Protein AF-C7HAI3-F1 (afdb_monomer)

Structure (mmCIF, N/CA/C/O backbone):
data_AF-C7HAI3-F1
#
_entry.id   AF-C7HAI3-F1
#
loop_
_atom_site.group_PDB
_atom_site.id
_atom_site.type_symbol
_atom_site.label_atom_id
_atom_site.label_alt_id
_atom_site.label_comp_id
_atom_site.label_asym_id
_atom_site.label_entity_id
_atom_site.label_seq_id
_atom_site.pdbx_PDB_ins_code
_atom_site.Cartn_x
_atom_site.Cartn_y
_atom_site.Cartn_z
_atom_site.occupancy
_atom_site.B_iso_or_equiv
_atom_site.auth_seq_id
_atom_site.auth_comp_id
_atom_site.auth_asym_id
_atom_site.auth_atom_id
_atom_site.pdbx_PDB_model_num
ATOM 1 N N . MET A 1 1 ? -3.466 15.910 -8.185 1.00 28.44 1 MET A N 1
ATOM 2 C CA . MET A 1 1 ? -3.326 16.355 -9.587 1.00 28.44 1 MET A CA 1
ATOM 3 C C . MET A 1 1 ? -2.574 15.254 -10.289 1.00 28.44 1 MET A C 1
ATOM 5 O O . MET A 1 1 ? -1.453 14.996 -9.880 1.00 28.44 1 MET A O 1
ATOM 9 N N . ASN A 1 2 ? -3.177 14.586 -11.270 1.00 29.83 2 ASN A N 1
ATOM 10 C CA . ASN A 1 2 ? -2.386 13.756 -12.172 1.00 29.83 2 ASN A CA 1
ATOM 11 C C . ASN A 1 2 ? -1.583 14.746 -13.015 1.00 29.83 2 ASN A C 1
ATOM 13 O O . ASN A 1 2 ? -2.177 15.572 -13.709 1.00 29.83 2 ASN A O 1
ATOM 17 N N . GLY A 1 3 ? -0.264 14.771 -12.836 1.00 29.41 3 GLY A N 1
ATOM 18 C CA . GLY A 1 3 ? 0.604 15.604 -13.655 1.00 29.41 3 GLY A CA 1
ATOM 19 C C . GLY A 1 3 ? 0.503 15.126 -15.096 1.00 29.41 3 GLY A C 1
ATOM 20 O O . GLY A 1 3 ? 0.808 13.973 -15.377 1.00 29.41 3 GLY A O 1
ATOM 21 N N . THR A 1 4 ? 0.044 15.985 -16.000 1.00 39.53 4 THR A N 1
ATOM 22 C CA . THR A 1 4 ? 0.169 15.723 -17.433 1.00 39.53 4 THR A CA 1
ATOM 23 C C . THR A 1 4 ? 1.551 16.199 -17.856 1.00 39.53 4 THR A C 1
ATOM 25 O O . THR A 1 4 ? 1.894 17.364 -17.656 1.00 39.53 4 THR A O 1
ATOM 28 N N . SER A 1 5 ? 2.355 15.300 -18.408 1.00 52.50 5 SER A N 1
ATOM 29 C CA . SER A 1 5 ? 3.577 15.642 -19.131 1.00 52.50 5 SER A CA 1
ATOM 30 C C . SER A 1 5 ? 3.358 15.295 -20.595 1.00 52.50 5 SER A C 1
ATOM 32 O O . SER A 1 5 ? 2.932 14.183 -20.902 1.00 52.50 5 SER A O 1
ATOM 34 N N . ASP A 1 6 ? 3.622 16.245 -21.489 1.00 60.62 6 ASP A N 1
ATOM 35 C CA . ASP A 1 6 ? 3.631 15.973 -22.923 1.00 60.62 6 ASP A CA 1
ATOM 36 C C . ASP A 1 6 ? 4.842 15.084 -23.236 1.00 60.62 6 ASP A C 1
ATOM 38 O O . ASP A 1 6 ? 5.992 15.508 -23.103 1.00 60.62 6 ASP A O 1
ATOM 42 N N . ILE A 1 7 ? 4.585 13.830 -23.613 1.00 56.69 7 ILE A N 1
ATOM 43 C CA . ILE A 1 7 ? 5.609 12.917 -24.122 1.00 56.69 7 ILE A CA 1
ATOM 44 C C . ILE A 1 7 ? 5.597 13.036 -25.644 1.00 56.69 7 ILE A C 1
ATOM 46 O O . ILE A 1 7 ? 4.744 12.463 -26.318 1.00 56.69 7 ILE A O 1
ATOM 50 N N . THR A 1 8 ? 6.542 13.794 -26.194 1.00 55.91 8 THR A N 1
ATOM 51 C CA . THR A 1 8 ? 6.765 13.827 -27.642 1.00 55.91 8 THR A CA 1
ATOM 52 C C . THR A 1 8 ? 7.771 12.736 -27.996 1.00 55.91 8 THR A C 1
ATOM 54 O O . THR A 1 8 ? 8.936 12.832 -27.610 1.00 55.91 8 THR A O 1
ATOM 57 N N . ALA A 1 9 ? 7.346 11.711 -28.739 1.00 57.50 9 ALA A N 1
ATOM 58 C CA . ALA A 1 9 ? 8.266 10.782 -29.391 1.00 57.50 9 ALA A CA 1
ATOM 59 C C . ALA A 1 9 ? 9.046 11.557 -30.468 1.00 57.50 9 ALA A C 1
ATOM 61 O O . ALA A 1 9 ? 8.550 11.793 -31.567 1.00 57.50 9 ALA A O 1
ATOM 62 N N . THR A 1 10 ? 10.232 12.062 -30.129 1.00 52.03 10 THR A N 1
ATOM 63 C CA . THR A 1 10 ? 11.103 12.764 -31.079 1.00 52.03 10 THR A CA 1
ATOM 64 C C . THR A 1 10 ? 12.145 11.787 -31.618 1.00 52.03 10 THR A C 1
ATOM 66 O O . THR A 1 10 ? 12.977 11.317 -30.845 1.00 52.03 10 THR A O 1
ATOM 69 N N . ASP A 1 11 ? 12.085 11.519 -32.924 1.00 49.53 11 ASP A N 1
ATOM 70 C CA . ASP A 1 11 ? 13.014 10.720 -33.739 1.00 49.53 11 ASP A CA 1
ATOM 71 C C . ASP A 1 11 ? 13.330 9.303 -33.213 1.00 49.53 11 ASP A C 1
ATOM 73 O O . ASP A 1 11 ? 14.230 9.101 -32.396 1.00 49.53 11 ASP A O 1
ATOM 77 N N . ASP A 1 12 ? 12.610 8.310 -33.753 1.00 57.06 12 ASP A N 1
ATOM 78 C CA . ASP A 1 12 ? 12.912 6.864 -33.726 1.00 57.06 12 ASP A CA 1
ATOM 79 C C . ASP A 1 12 ? 13.202 6.228 -32.352 1.00 57.06 12 ASP A C 1
ATOM 81 O O . ASP A 1 12 ? 13.833 5.171 -32.268 1.00 57.06 12 ASP A O 1
ATOM 85 N N . LYS A 1 13 ? 12.750 6.849 -31.258 1.00 56.06 13 LYS A N 1
ATOM 86 C CA . LYS A 1 13 ? 12.956 6.337 -29.901 1.00 56.06 13 LYS A CA 1
ATOM 87 C C . LYS A 1 13 ? 11.643 6.194 -29.157 1.00 56.06 13 LYS A C 1
ATOM 89 O O . LYS A 1 13 ? 10.932 7.172 -28.932 1.00 56.06 13 LYS A O 1
ATOM 94 N N . ASP A 1 14 ? 11.391 4.965 -28.738 1.00 64.19 14 ASP A N 1
ATOM 95 C CA . ASP A 1 14 ? 10.349 4.610 -27.790 1.00 64.19 14 ASP A CA 1
ATOM 96 C C . ASP A 1 14 ? 10.576 5.328 -26.448 1.00 64.19 14 ASP A C 1
ATOM 98 O O . ASP A 1 14 ? 11.715 5.467 -25.984 1.00 64.19 14 ASP A O 1
ATOM 102 N N . VAL A 1 15 ? 9.493 5.788 -25.815 1.00 69.81 15 VAL A N 1
ATOM 103 C CA . VAL A 1 15 ? 9.533 6.466 -24.507 1.00 69.81 15 VAL A CA 1
ATOM 104 C C . VAL A 1 15 ? 8.723 5.679 -23.482 1.00 69.81 15 VAL A C 1
ATOM 106 O O . VAL A 1 15 ? 7.625 5.209 -23.776 1.00 69.81 15 VAL A O 1
ATOM 109 N N . ASN A 1 16 ? 9.239 5.562 -22.256 1.00 70.69 16 ASN A N 1
ATOM 110 C CA . ASN A 1 16 ? 8.515 4.915 -21.164 1.00 70.69 16 ASN A CA 1
ATOM 111 C C . ASN A 1 16 ? 7.427 5.847 -20.613 1.00 70.69 16 ASN A C 1
ATOM 113 O O . ASN A 1 16 ? 7.719 6.964 -20.184 1.00 70.69 16 ASN A O 1
ATOM 117 N N . ALA A 1 17 ? 6.190 5.360 -20.575 1.00 77.00 17 ALA A N 1
ATOM 118 C CA . ALA A 1 17 ? 5.103 5.945 -19.804 1.00 77.00 17 ALA A CA 1
ATOM 119 C C . ALA A 1 17 ? 4.907 5.127 -18.520 1.00 77.00 17 ALA A C 1
ATOM 121 O O . ALA A 1 17 ? 4.946 3.896 -18.543 1.00 77.00 17 ALA A O 1
ATOM 122 N N . GLN A 1 18 ? 4.706 5.811 -17.395 1.00 73.81 18 GLN A N 1
ATOM 123 C CA . GLN A 1 18 ? 4.496 5.163 -16.103 1.00 73.81 18 GLN A CA 1
ATOM 124 C C . GLN A 1 18 ? 3.019 5.205 -15.724 1.00 73.81 18 GLN A C 1
ATOM 126 O O . GLN A 1 18 ? 2.366 6.247 -1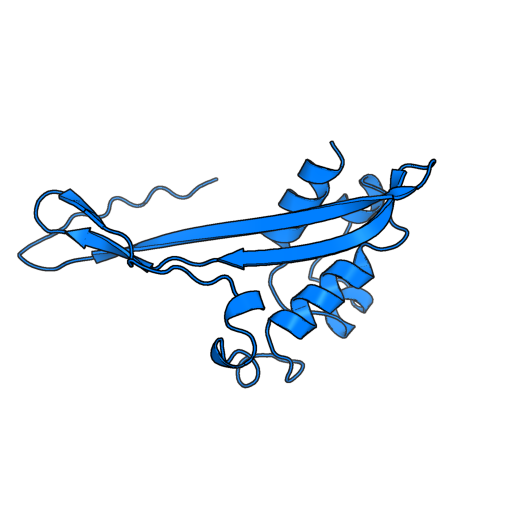5.816 1.00 73.81 18 GLN A O 1
ATOM 131 N N . VAL A 1 19 ? 2.505 4.060 -15.289 1.00 84.12 19 VAL A N 1
ATOM 132 C CA . VAL A 1 19 ? 1.200 3.931 -14.648 1.00 84.12 19 VAL A CA 1
ATOM 133 C C . VAL A 1 19 ? 1.416 3.181 -13.349 1.00 84.12 19 VAL A C 1
ATOM 135 O O . VAL A 1 19 ? 2.016 2.113 -13.362 1.00 84.12 19 VAL A O 1
ATOM 138 N N . ASP A 1 20 ? 0.872 3.719 -12.263 1.00 89.94 20 ASP A N 1
ATOM 139 C CA . ASP A 1 20 ? 0.891 3.078 -10.955 1.00 89.94 20 ASP A CA 1
ATOM 140 C C . ASP A 1 20 ? -0.551 2.742 -10.558 1.00 89.94 20 ASP A C 1
ATOM 142 O O . ASP A 1 20 ? -1.448 3.592 -10.578 1.00 89.94 20 ASP A O 1
ATOM 146 N N . VAL A 1 21 ? -0.796 1.479 -10.225 1.00 93.81 21 VAL A N 1
ATOM 147 C CA . VAL A 1 21 ? -2.103 0.977 -9.795 1.00 93.81 21 VAL A CA 1
ATOM 148 C C . VAL A 1 21 ? -1.990 0.569 -8.339 1.00 93.81 21 VAL A C 1
ATOM 150 O O . VAL A 1 21 ? -1.263 -0.365 -8.032 1.00 93.81 21 VAL A O 1
ATOM 153 N N . SER A 1 22 ? -2.724 1.243 -7.455 1.00 96.69 22 SER A N 1
ATOM 154 C CA . SER A 1 22 ? -2.827 0.896 -6.032 1.00 96.69 22 SER A CA 1
ATOM 155 C C . SER A 1 22 ? -4.153 0.205 -5.744 1.00 96.69 22 SER A C 1
ATOM 157 O O . SER A 1 22 ? -5.209 0.688 -6.155 1.00 96.69 22 SER A O 1
ATOM 159 N N . ILE A 1 23 ? -4.109 -0.913 -5.026 1.00 97.19 23 ILE A N 1
ATOM 160 C CA . ILE A 1 23 ? -5.280 -1.732 -4.709 1.00 97.19 23 ILE A CA 1
ATOM 161 C C . ILE A 1 23 ? -5.308 -1.965 -3.203 1.00 97.19 23 ILE A C 1
ATOM 163 O O . ILE A 1 23 ? -4.314 -2.388 -2.621 1.00 97.19 23 ILE A O 1
ATOM 167 N N . VAL A 1 24 ? -6.461 -1.730 -2.575 1.00 98.56 24 VAL A N 1
ATOM 168 C CA . VAL A 1 24 ? -6.715 -2.133 -1.189 1.00 98.56 24 VAL A CA 1
ATOM 169 C C . VAL A 1 24 ? -8.062 -2.833 -1.109 1.00 98.56 24 VAL A C 1
ATOM 171 O O . VAL A 1 24 ? -9.076 -2.306 -1.562 1.00 98.56 24 VAL A O 1
ATOM 174 N N . ALA A 1 25 ? -8.071 -4.012 -0.499 1.00 98.38 25 ALA A N 1
ATOM 175 C CA . ALA A 1 25 ? -9.279 -4.728 -0.117 1.00 98.38 25 ALA A CA 1
ATOM 176 C C . ALA A 1 25 ? -9.307 -4.859 1.405 1.00 98.38 25 ALA A C 1
ATOM 178 O O . ALA A 1 25 ? -8.293 -5.190 2.015 1.00 98.38 25 ALA A O 1
ATOM 179 N N . LEU A 1 26 ? -10.457 -4.602 2.026 1.00 98.69 26 LEU A N 1
ATOM 180 C CA . LEU A 1 26 ? -10.601 -4.658 3.478 1.00 98.69 26 LEU A CA 1
ATOM 181 C C . LEU A 1 26 ? -11.983 -5.145 3.907 1.00 98.69 26 LEU A C 1
ATOM 183 O O . LEU A 1 26 ? -12.958 -5.059 3.160 1.00 98.69 26 LEU A O 1
ATOM 187 N N . THR A 1 27 ? -12.061 -5.648 5.133 1.00 98.62 27 THR A N 1
ATOM 188 C CA . THR A 1 27 ? -13.312 -6.002 5.814 1.00 98.62 27 THR A CA 1
ATOM 189 C C . THR A 1 27 ? -13.523 -5.088 7.012 1.00 98.62 27 THR A C 1
ATOM 191 O O . THR A 1 27 ? -12.550 -4.605 7.592 1.00 98.62 27 THR A O 1
ATOM 194 N N . THR A 1 28 ? -14.776 -4.878 7.429 1.00 98.75 28 THR A N 1
ATOM 195 C CA . THR A 1 28 ? -15.090 -4.086 8.628 1.00 98.75 28 THR A CA 1
ATOM 196 C C . THR A 1 28 ? -15.949 -4.840 9.635 1.00 98.75 28 THR A C 1
ATOM 198 O O . THR A 1 28 ? -16.696 -5.744 9.262 1.00 98.75 28 THR A O 1
ATOM 201 N N . ASP A 1 29 ? -15.875 -4.444 10.903 1.00 98.44 29 ASP A N 1
ATOM 202 C CA . ASP A 1 29 ? -16.839 -4.835 11.933 1.00 98.44 29 ASP A CA 1
ATOM 203 C C . ASP A 1 29 ? -18.144 -4.011 11.849 1.00 98.44 29 ASP A C 1
ATOM 205 O O . ASP A 1 29 ? -18.345 -3.208 10.929 1.00 98.44 29 ASP A O 1
ATOM 209 N N . ALA A 1 30 ? -19.047 -4.226 12.815 1.00 98.00 30 ALA A N 1
ATOM 210 C CA . ALA A 1 30 ? -20.325 -3.516 12.918 1.00 98.00 30 ALA A CA 1
ATOM 211 C C . ALA A 1 30 ? -20.169 -2.001 13.155 1.00 98.00 30 ALA A C 1
ATOM 213 O O . ALA A 1 30 ? -21.056 -1.234 12.787 1.00 98.00 30 ALA A O 1
ATOM 214 N N . ASP A 1 31 ? -19.029 -1.575 13.702 1.00 97.25 31 ASP A N 1
ATOM 215 C CA . ASP A 1 31 ? -18.695 -0.178 13.977 1.00 97.25 31 ASP A CA 1
ATOM 216 C C . ASP A 1 31 ? -17.866 0.456 12.843 1.00 97.25 31 ASP A C 1
ATOM 218 O O . ASP A 1 31 ? -17.322 1.551 13.001 1.00 97.25 31 ASP A O 1
ATOM 222 N N . ARG A 1 32 ? -17.764 -0.215 11.685 1.00 97.44 32 ARG A N 1
ATOM 223 C CA . ARG A 1 32 ? -16.988 0.234 10.514 1.00 97.44 32 ARG A CA 1
ATOM 224 C C . ARG A 1 32 ? -15.487 0.381 10.799 1.00 97.44 32 ARG A C 1
ATOM 226 O O . ARG A 1 32 ? -14.808 1.164 10.131 1.00 97.44 32 ARG A O 1
ATOM 233 N N . ARG A 1 33 ? -14.953 -0.384 11.755 1.00 98.62 33 ARG A N 1
ATOM 234 C CA . ARG A 1 33 ? -13.506 -0.524 11.964 1.00 98.62 33 ARG A CA 1
ATOM 235 C C . ARG A 1 33 ? -12.961 -1.649 11.109 1.00 98.62 33 ARG A C 1
ATOM 237 O O . ARG A 1 33 ? -13.600 -2.691 10.983 1.00 98.62 33 ARG A O 1
ATOM 244 N N . VAL A 1 34 ? -11.775 -1.459 10.543 1.00 98.75 34 VAL A N 1
ATOM 245 C CA . VAL A 1 34 ? -11.120 -2.478 9.714 1.00 98.75 34 VAL A CA 1
ATOM 246 C C . VAL A 1 34 ? -10.795 -3.722 10.546 1.00 98.75 34 VAL A C 1
ATOM 248 O O . VAL A 1 34 ? -10.180 -3.621 11.604 1.00 98.75 34 VAL A O 1
ATOM 251 N N . THR A 1 35 ? -11.169 -4.906 10.063 1.00 98.75 35 THR A N 1
ATOM 252 C CA . THR A 1 35 ? -10.862 -6.198 10.710 1.00 98.75 35 THR A CA 1
ATOM 253 C C . THR A 1 35 ? -9.775 -6.981 9.981 1.00 98.75 35 THR A C 1
ATOM 255 O O . THR A 1 35 ? -9.010 -7.710 10.608 1.00 98.75 35 THR A O 1
ATOM 258 N N . SER A 1 36 ? -9.666 -6.804 8.666 1.00 98.56 36 SER A N 1
ATOM 259 C CA . SER A 1 36 ? -8.581 -7.331 7.841 1.00 98.56 36 SER A CA 1
ATOM 260 C C . SER A 1 36 ? -8.377 -6.432 6.624 1.00 98.56 36 SER A C 1
ATOM 262 O O . SER A 1 36 ? -9.311 -5.738 6.216 1.00 98.56 36 SER A O 1
ATOM 264 N N . ALA A 1 37 ? -7.166 -6.425 6.071 1.00 98.56 37 ALA A N 1
ATOM 265 C CA . ALA A 1 37 ? -6.837 -5.685 4.861 1.00 98.56 37 ALA A CA 1
ATOM 266 C C . ALA A 1 37 ? -5.730 -6.396 4.074 1.00 98.56 37 ALA A C 1
ATOM 268 O O . ALA A 1 37 ? -4.873 -7.050 4.668 1.00 98.56 37 ALA A O 1
ATOM 269 N N . ILE A 1 38 ? -5.757 -6.235 2.754 1.00 98.50 38 ILE A N 1
ATOM 270 C CA . ILE A 1 38 ? -4.670 -6.549 1.826 1.00 98.50 38 ILE A CA 1
ATOM 271 C C . ILE A 1 38 ? -4.453 -5.301 0.975 1.00 98.50 38 ILE A C 1
ATOM 273 O O . ILE A 1 38 ? -5.422 -4.710 0.494 1.00 98.50 38 ILE A O 1
ATOM 277 N N . ALA A 1 39 ? -3.194 -4.914 0.798 1.00 98.38 39 ALA A N 1
ATOM 278 C CA . ALA A 1 39 ? -2.782 -3.794 -0.028 1.00 98.38 39 ALA A CA 1
ATOM 279 C C . ALA A 1 39 ? -1.741 -4.263 -1.049 1.00 98.38 39 ALA A C 1
ATOM 281 O O . ALA A 1 39 ? -0.853 -5.054 -0.733 1.00 98.38 39 ALA A O 1
ATOM 282 N N . ASP A 1 40 ? -1.855 -3.788 -2.280 1.00 98.25 40 ASP A N 1
ATOM 283 C CA . ASP A 1 40 ? -0.947 -4.146 -3.362 1.00 98.25 40 ASP A CA 1
ATOM 284 C C . ASP A 1 40 ? -0.749 -2.969 -4.317 1.00 98.25 40 ASP A C 1
ATOM 286 O O . ASP A 1 40 ? -1.565 -2.043 -4.368 1.00 98.25 40 ASP A O 1
ATOM 290 N N . MET A 1 41 ? 0.331 -3.016 -5.087 1.00 96.81 41 MET A N 1
ATOM 291 C CA . MET A 1 41 ? 0.602 -2.063 -6.148 1.00 96.81 41 MET A CA 1
ATOM 292 C C . MET A 1 41 ? 1.157 -2.775 -7.380 1.00 96.81 41 MET A C 1
ATOM 294 O O . MET A 1 41 ? 1.933 -3.715 -7.258 1.00 96.81 41 MET A O 1
ATOM 298 N N . ALA A 1 42 ? 0.797 -2.312 -8.572 1.00 94.75 42 ALA A N 1
ATOM 299 C CA . ALA A 1 42 ? 1.428 -2.715 -9.824 1.00 94.75 42 ALA A CA 1
ATOM 300 C C . ALA A 1 42 ? 1.922 -1.475 -10.570 1.00 94.75 42 ALA A C 1
ATOM 302 O O . ALA A 1 42 ? 1.209 -0.477 -10.644 1.00 94.75 42 ALA A O 1
ATOM 303 N N . GLU A 1 43 ? 3.124 -1.560 -11.135 1.00 91.06 43 GLU A N 1
ATOM 304 C CA . GLU A 1 43 ? 3.784 -0.460 -11.853 1.00 91.06 43 GLU A CA 1
ATOM 305 C C . GLU A 1 43 ? 4.130 -0.923 -13.280 1.00 91.06 43 GLU A C 1
ATOM 307 O O . GLU A 1 43 ? 5.292 -1.205 -13.586 1.00 91.06 43 GLU A O 1
ATOM 312 N N . PRO A 1 44 ? 3.132 -1.126 -14.163 1.00 88.38 44 PRO A N 1
ATOM 313 C CA . PRO A 1 44 ? 3.386 -1.511 -15.545 1.00 88.38 44 PRO A CA 1
ATOM 314 C C . PRO A 1 44 ? 4.251 -0.476 -16.275 1.00 88.38 44 PRO A C 1
ATOM 316 O O . PRO A 1 44 ? 3.893 0.696 -16.392 1.00 88.38 44 PRO A O 1
ATOM 319 N N . ALA A 1 45 ? 5.365 -0.941 -16.840 1.00 86.25 45 ALA A N 1
ATOM 320 C CA . ALA A 1 45 ? 6.195 -0.153 -17.741 1.00 86.25 45 ALA A CA 1
ATOM 321 C C . ALA A 1 45 ? 5.534 -0.096 -19.124 1.00 86.25 45 ALA A C 1
ATOM 323 O O . ALA A 1 45 ? 5.657 -1.032 -19.914 1.00 86.25 45 ALA A O 1
ATOM 324 N N . LEU A 1 46 ? 4.800 0.979 -19.402 1.00 87.44 46 LEU A N 1
ATOM 325 C CA . LEU A 1 46 ? 4.195 1.190 -20.711 1.00 87.44 46 LEU A CA 1
ATOM 326 C C . LEU A 1 46 ? 5.210 1.820 -21.663 1.00 87.44 46 LEU A C 1
ATOM 328 O O . LEU A 1 46 ? 6.064 2.607 -21.251 1.00 87.44 46 LEU A O 1
ATOM 332 N N . THR A 1 47 ? 5.077 1.526 -22.950 1.00 85.94 47 THR A N 1
ATOM 333 C CA . THR A 1 47 ? 5.930 2.101 -23.990 1.00 85.94 47 THR A CA 1
ATOM 334 C C . THR A 1 47 ? 5.082 2.857 -24.998 1.00 85.94 47 THR A C 1
ATOM 336 O O . THR A 1 47 ? 4.169 2.292 -25.601 1.00 85.94 47 THR A O 1
ATOM 339 N N . VAL A 1 48 ? 5.396 4.137 -25.185 1.00 84.31 48 VAL A N 1
ATOM 340 C CA . VAL A 1 48 ? 4.879 4.942 -26.290 1.00 84.31 48 VAL A CA 1
ATOM 341 C C . VAL A 1 48 ? 5.790 4.712 -27.487 1.00 84.31 48 VAL A C 1
ATOM 343 O O . VAL A 1 48 ? 6.978 5.036 -27.425 1.00 84.31 48 VAL A O 1
ATOM 346 N N . VAL A 1 49 ? 5.235 4.129 -28.545 1.00 81.69 49 VAL A N 1
ATOM 347 C CA . VAL A 1 49 ? 5.954 3.843 -29.790 1.00 81.69 49 VAL A CA 1
ATOM 348 C C . VAL A 1 49 ? 5.896 5.038 -30.745 1.00 81.69 49 VAL A C 1
ATOM 350 O O . VAL A 1 49 ? 5.076 5.946 -30.589 1.00 81.69 49 VAL A O 1
ATOM 353 N N . SER A 1 50 ? 6.781 5.057 -31.742 1.00 76.12 50 SER A N 1
ATOM 354 C CA . SER A 1 50 ? 7.010 6.213 -32.627 1.00 76.12 50 SER A CA 1
ATOM 355 C C . SER A 1 50 ? 5.798 6.675 -33.451 1.00 76.12 50 SER A C 1
ATOM 357 O O . SER A 1 50 ? 5.764 7.828 -33.878 1.00 76.12 50 SER A O 1
ATOM 359 N N . ASP A 1 51 ? 4.787 5.827 -33.650 1.00 80.19 51 ASP A N 1
ATOM 360 C CA . ASP A 1 51 ? 3.530 6.179 -34.329 1.00 80.19 51 ASP A CA 1
ATOM 361 C C . ASP A 1 51 ? 2.452 6.752 -33.385 1.00 80.19 51 ASP A C 1
ATOM 363 O O . ASP A 1 51 ? 1.333 7.042 -33.814 1.00 80.19 51 ASP A O 1
ATOM 367 N N . GLY A 1 52 ? 2.792 6.950 -32.106 1.00 76.31 52 GLY A N 1
ATOM 368 C CA . GLY A 1 52 ? 1.893 7.447 -31.066 1.00 76.31 52 GLY A CA 1
ATOM 369 C C . GLY A 1 52 ? 1.046 6.362 -30.395 1.00 76.31 52 GLY A C 1
ATOM 370 O O . GLY A 1 52 ? 0.226 6.683 -29.533 1.00 76.31 52 GLY A O 1
ATOM 371 N N . GLY A 1 53 ? 1.224 5.088 -30.759 1.00 83.38 53 GLY A N 1
ATOM 372 C CA . GLY A 1 53 ? 0.631 3.960 -30.051 1.00 83.38 53 GLY A CA 1
ATOM 373 C C . GLY A 1 53 ? 1.187 3.795 -28.633 1.00 83.38 53 GLY A C 1
ATOM 374 O O . GLY A 1 53 ? 2.324 4.158 -28.339 1.00 83.38 53 GLY A O 1
ATOM 375 N N . VAL A 1 54 ? 0.385 3.204 -27.745 1.00 86.75 54 VAL A N 1
ATOM 376 C CA . VAL A 1 54 ? 0.816 2.797 -26.399 1.00 86.75 54 VAL A CA 1
ATOM 377 C C . VAL A 1 54 ? 0.761 1.281 -26.317 1.00 86.75 54 VAL A C 1
ATOM 379 O O . VAL A 1 54 ? -0.269 0.675 -26.613 1.00 86.75 54 VAL A O 1
ATOM 382 N N . THR A 1 55 ? 1.865 0.676 -25.900 1.00 86.38 55 THR A N 1
ATOM 383 C CA . THR A 1 55 ? 1.979 -0.764 -25.669 1.00 86.38 55 THR A CA 1
ATOM 384 C C . THR A 1 55 ? 2.220 -1.048 -24.191 1.00 86.38 55 THR A C 1
ATOM 386 O O . THR A 1 55 ? 2.745 -0.213 -23.451 1.00 86.38 55 THR A O 1
ATOM 389 N N . ALA A 1 56 ? 1.789 -2.229 -23.760 1.00 86.44 56 ALA A N 1
ATOM 390 C CA . ALA A 1 56 ? 1.967 -2.747 -22.412 1.00 86.44 56 ALA A CA 1
ATOM 391 C C . ALA A 1 56 ? 2.674 -4.107 -22.499 1.00 86.44 56 ALA A C 1
ATOM 393 O O . ALA A 1 56 ? 2.539 -4.788 -23.519 1.00 86.44 56 ALA A O 1
ATOM 394 N N . PRO A 1 57 ? 3.403 -4.526 -21.455 1.00 87.31 57 PRO A N 1
ATOM 395 C CA . PRO A 1 57 ? 3.953 -5.872 -21.402 1.00 87.31 57 PRO A CA 1
ATOM 396 C C . PRO A 1 57 ? 2.829 -6.917 -21.351 1.00 87.31 57 PRO A C 1
ATOM 398 O O . PRO A 1 57 ? 1.777 -6.681 -20.755 1.00 87.31 57 PRO A O 1
ATOM 401 N N . ASP A 1 58 ? 3.084 -8.098 -21.923 1.00 90.06 58 ASP A N 1
ATOM 402 C CA . ASP A 1 58 ? 2.129 -9.220 -21.943 1.00 90.06 58 ASP A CA 1
ATOM 403 C C . ASP A 1 58 ? 1.731 -9.687 -20.534 1.00 90.06 58 ASP A C 1
ATOM 405 O O . ASP A 1 58 ? 0.629 -10.192 -20.318 1.00 90.06 58 ASP A O 1
ATOM 409 N N . LEU A 1 59 ? 2.642 -9.529 -19.570 1.00 90.88 59 LEU A N 1
ATOM 410 C CA . LEU A 1 59 ? 2.426 -9.846 -18.167 1.00 90.88 59 LEU A CA 1
ATOM 411 C C . LEU A 1 59 ? 2.834 -8.657 -17.300 1.00 90.88 59 LEU A C 1
ATOM 413 O O . LEU A 1 59 ? 3.992 -8.239 -17.300 1.00 90.88 59 LEU A O 1
ATOM 417 N N . VAL A 1 60 ? 1.885 -8.178 -16.503 1.00 92.00 60 VAL A N 1
ATOM 418 C CA . VAL A 1 60 ? 2.116 -7.235 -15.410 1.00 92.00 60 VAL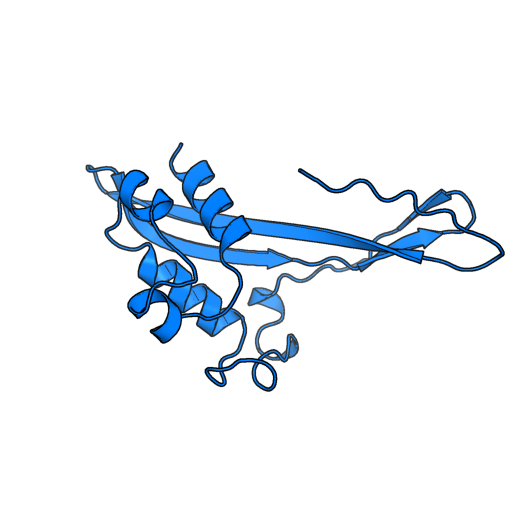 A CA 1
ATOM 419 C C . VAL A 1 60 ? 1.900 -8.005 -14.119 1.00 92.00 60 VAL A C 1
ATOM 421 O O . VAL A 1 60 ? 0.801 -8.502 -13.889 1.00 92.00 60 VAL A O 1
ATOM 424 N N . LYS A 1 61 ? 2.947 -8.117 -13.303 1.00 95.50 61 LYS A N 1
ATOM 425 C CA . LYS A 1 61 ? 2.839 -8.654 -11.947 1.00 95.50 61 LYS A CA 1
ATOM 426 C C . LYS A 1 61 ? 2.664 -7.517 -10.953 1.00 95.50 61 LYS A C 1
ATOM 428 O O . LYS A 1 61 ? 3.279 -6.460 -11.111 1.00 95.50 61 LYS A O 1
ATOM 433 N N . THR A 1 62 ? 1.867 -7.745 -9.921 1.00 97.25 62 THR A N 1
ATOM 434 C CA . THR A 1 62 ? 1.837 -6.850 -8.765 1.00 97.25 62 THR A CA 1
ATOM 435 C C . THR A 1 62 ? 3.096 -7.015 -7.909 1.00 97.25 62 THR A C 1
ATOM 437 O O . THR A 1 62 ? 3.853 -7.978 -8.051 1.00 97.25 62 THR A O 1
ATOM 440 N N . LYS A 1 63 ? 3.345 -6.083 -6.990 1.00 97.62 63 LYS A N 1
ATOM 441 C CA . LYS A 1 63 ? 4.494 -6.149 -6.084 1.00 97.62 63 LYS A CA 1
ATOM 442 C C . LYS A 1 63 ? 4.375 -7.307 -5.095 1.00 97.62 63 LYS A C 1
ATOM 444 O O . LYS A 1 63 ? 5.399 -7.908 -4.774 1.00 97.62 63 LYS A O 1
ATOM 449 N N . LEU A 1 64 ? 3.164 -7.687 -4.669 1.00 98.12 64 LEU A N 1
ATOM 450 C CA . LEU A 1 64 ? 2.988 -8.936 -3.913 1.00 98.12 64 LEU A CA 1
ATOM 451 C C . LEU A 1 64 ? 3.320 -10.173 -4.757 1.00 98.12 64 LEU A C 1
ATOM 453 O O . LEU A 1 64 ? 3.967 -11.086 -4.250 1.00 98.12 64 LEU A O 1
ATOM 457 N N . GLU A 1 65 ? 2.919 -10.211 -6.032 1.00 97.81 65 GLU A N 1
ATOM 458 C CA . GLU A 1 65 ? 3.228 -11.332 -6.934 1.00 97.81 65 GLU A CA 1
ATOM 459 C C . GLU A 1 65 ? 4.717 -11.432 -7.289 1.00 97.81 65 GLU A C 1
ATOM 461 O O . GLU A 1 65 ? 5.213 -12.525 -7.573 1.00 97.81 65 GLU A O 1
ATOM 466 N N . LEU A 1 66 ? 5.429 -10.303 -7.300 1.00 97.56 66 LEU A N 1
ATOM 467 C CA . LEU A 1 66 ? 6.883 -10.269 -7.447 1.00 97.56 66 LEU A CA 1
ATOM 468 C C . LEU A 1 66 ? 7.582 -10.782 -6.181 1.00 97.56 66 LEU A C 1
ATOM 470 O O . LEU A 1 66 ? 8.569 -11.506 -6.285 1.00 97.56 66 LEU A O 1
ATOM 474 N N . GLY A 1 67 ? 7.073 -10.457 -4.990 1.00 98.00 67 GLY A N 1
ATOM 475 C CA . GLY A 1 67 ? 7.668 -10.901 -3.730 1.00 98.00 67 GLY A CA 1
ATOM 476 C C . GLY A 1 67 ? 9.133 -10.466 -3.621 1.00 98.00 67 GLY A C 1
ATOM 477 O O . GLY A 1 67 ? 9.440 -9.282 -3.725 1.00 98.00 67 GLY A O 1
ATOM 478 N N . GLU A 1 68 ? 10.041 -11.428 -3.448 1.00 97.44 68 GLU A N 1
ATOM 479 C CA . GLU A 1 68 ? 11.493 -11.176 -3.421 1.00 97.44 68 GLU A CA 1
ATOM 480 C C . GLU A 1 68 ? 12.045 -10.686 -4.773 1.00 97.44 68 GLU A C 1
ATOM 482 O O . GLU A 1 68 ? 13.028 -9.949 -4.794 1.00 97.44 68 GLU A O 1
ATOM 487 N N . ASP A 1 69 ? 11.403 -11.021 -5.900 1.00 97.06 69 ASP A N 1
ATOM 488 C CA . ASP A 1 69 ? 11.850 -10.574 -7.228 1.00 97.06 69 ASP A CA 1
ATOM 489 C C . ASP A 1 69 ? 11.684 -9.054 -7.417 1.00 97.06 69 ASP A C 1
ATOM 491 O O . ASP A 1 69 ? 12.260 -8.486 -8.345 1.00 97.06 69 ASP A O 1
ATOM 495 N N . TYR A 1 70 ? 10.917 -8.375 -6.551 1.00 96.31 70 TYR A N 1
ATOM 496 C CA . TYR A 1 70 ? 10.823 -6.913 -6.570 1.00 96.31 70 TYR A CA 1
ATOM 497 C C . TYR A 1 70 ? 12.121 -6.243 -6.083 1.00 96.31 70 TYR A C 1
ATOM 499 O O . TYR A 1 70 ? 12.501 -5.192 -6.598 1.00 96.31 70 TYR A O 1
ATOM 507 N N . GLY A 1 71 ? 12.829 -6.862 -5.130 1.00 96.81 71 GLY A N 1
ATOM 508 C CA . GLY A 1 71 ? 14.187 -6.478 -4.735 1.00 96.81 71 GLY A CA 1
ATOM 509 C C . GLY A 1 71 ? 14.314 -5.164 -3.954 1.00 96.81 71 GLY A C 1
ATOM 510 O O . GLY A 1 71 ? 15.322 -4.463 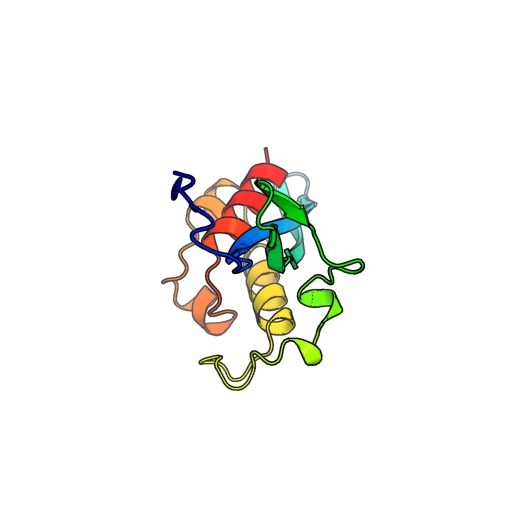-4.084 1.00 96.81 71 GLY A O 1
ATOM 511 N N . MET A 1 72 ? 13.328 -4.795 -3.131 1.00 96.56 72 MET A N 1
ATOM 512 C CA . MET A 1 72 ? 13.349 -3.544 -2.362 1.00 96.56 72 MET A CA 1
ATOM 513 C C . MET A 1 72 ? 14.230 -3.605 -1.111 1.00 96.56 72 MET A C 1
ATOM 515 O O . MET A 1 72 ? 14.593 -2.558 -0.565 1.00 96.56 72 MET A O 1
ATOM 519 N N . ARG A 1 73 ? 14.614 -4.796 -0.642 1.00 96.44 73 ARG A N 1
ATOM 520 C CA . ARG A 1 73 ? 15.293 -4.982 0.649 1.00 96.44 73 ARG A CA 1
ATOM 521 C C . ARG A 1 73 ? 16.532 -4.106 0.812 1.00 96.44 73 ARG A C 1
ATOM 523 O O . ARG A 1 73 ? 16.729 -3.523 1.875 1.00 96.44 73 ARG A O 1
ATOM 530 N N . GLY A 1 74 ? 17.336 -3.973 -0.245 1.00 95.19 74 GLY A N 1
ATOM 531 C CA . GLY A 1 74 ? 18.558 -3.160 -0.241 1.00 95.19 74 GLY A CA 1
ATOM 532 C C . GLY A 1 74 ? 18.321 -1.645 -0.214 1.00 95.19 74 GLY A C 1
ATOM 533 O O . GLY A 1 74 ? 19.173 -0.908 0.276 1.00 95.19 74 GLY A O 1
ATOM 534 N N . ALA A 1 75 ? 17.174 -1.179 -0.712 1.00 94.19 75 ALA A N 1
ATOM 535 C CA . ALA A 1 75 ? 16.785 0.234 -0.700 1.00 94.19 75 ALA A CA 1
ATOM 536 C C . ALA A 1 75 ? 15.947 0.607 0.538 1.00 94.19 75 ALA A C 1
ATOM 538 O O . ALA A 1 75 ? 15.851 1.777 0.908 1.00 94.19 75 ALA A O 1
ATOM 539 N N . SER A 1 76 ? 15.337 -0.384 1.187 1.00 95.06 76 SER A N 1
ATOM 540 C CA . SER A 1 76 ? 14.493 -0.197 2.360 1.00 95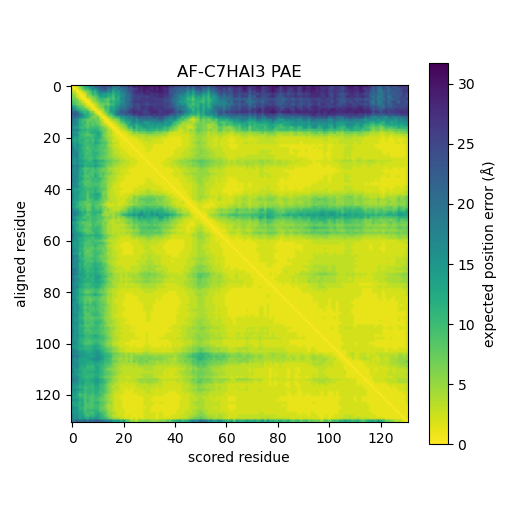.06 76 SER A CA 1
ATOM 541 C C . SER A 1 76 ? 15.307 0.203 3.593 1.00 95.06 76 SER A C 1
ATOM 543 O O . SER A 1 76 ? 16.158 -0.552 4.061 1.00 95.06 76 SER A O 1
ATOM 545 N N . ALA A 1 77 ? 14.923 1.307 4.242 1.00 92.25 77 ALA A N 1
ATOM 546 C CA . ALA A 1 77 ? 15.490 1.727 5.528 1.00 92.25 77 ALA A CA 1
ATOM 547 C C . ALA A 1 77 ? 15.313 0.681 6.650 1.00 92.25 77 ALA A C 1
ATOM 549 O O . ALA A 1 77 ? 16.118 0.628 7.576 1.00 92.25 77 ALA A O 1
ATOM 550 N N . LEU A 1 78 ? 14.278 -0.164 6.555 1.00 96.62 78 LEU A N 1
ATOM 551 C CA . LEU A 1 78 ? 14.009 -1.257 7.498 1.00 96.62 78 LEU A CA 1
ATOM 552 C C . LEU A 1 78 ? 14.612 -2.610 7.079 1.00 96.62 78 LEU A C 1
ATOM 554 O O . LEU A 1 78 ? 14.384 -3.601 7.763 1.00 96.62 78 LEU A O 1
ATOM 558 N N . GLY A 1 79 ? 15.321 -2.688 5.943 1.00 97.38 79 GLY A N 1
ATOM 559 C CA . GLY A 1 79 ? 15.790 -3.969 5.394 1.00 97.38 79 GLY A CA 1
ATOM 560 C C . GLY A 1 79 ? 14.666 -4.968 5.082 1.00 97.38 79 GLY A C 1
ATOM 561 O O . GLY A 1 79 ? 14.871 -6.176 5.194 1.00 97.38 79 GLY A O 1
ATOM 562 N N . LYS A 1 80 ? 13.481 -4.465 4.723 1.00 98.12 80 LYS A N 1
ATOM 563 C CA . LYS A 1 80 ? 12.264 -5.220 4.414 1.00 98.12 80 LYS A CA 1
ATOM 564 C C . LYS A 1 80 ? 11.992 -5.215 2.912 1.00 98.12 80 LYS A C 1
ATOM 566 O O . LYS A 1 80 ? 12.239 -4.205 2.249 1.00 98.12 80 LYS A O 1
ATOM 571 N N . GLU A 1 81 ? 11.441 -6.306 2.403 1.00 98.38 81 GLU A N 1
ATOM 572 C CA . GLU A 1 81 ? 10.857 -6.347 1.064 1.00 98.38 81 GLU A CA 1
ATOM 573 C C . GLU A 1 81 ? 9.498 -5.646 1.007 1.00 98.38 81 GLU A C 1
ATOM 575 O O . GLU A 1 81 ? 8.852 -5.421 2.033 1.00 98.38 81 GLU A O 1
ATOM 580 N N . TRP A 1 82 ? 9.048 -5.287 -0.200 1.00 98.12 82 TRP A N 1
ATOM 581 C CA . TRP A 1 82 ? 7.816 -4.506 -0.380 1.00 98.12 82 TRP A CA 1
ATOM 582 C C . TRP A 1 82 ? 6.587 -5.170 0.250 1.00 98.12 82 TRP A C 1
ATOM 584 O O . TRP A 1 82 ? 5.791 -4.490 0.897 1.00 98.12 82 TRP A O 1
ATOM 594 N N . TYR A 1 83 ? 6.465 -6.496 0.144 1.00 98.38 83 TYR A N 1
ATOM 595 C CA . TYR A 1 83 ? 5.346 -7.229 0.740 1.00 98.38 83 TYR A CA 1
ATOM 596 C C . TYR A 1 83 ? 5.312 -7.120 2.279 1.00 98.38 83 TYR A C 1
ATOM 598 O O . TYR A 1 83 ? 4.231 -7.045 2.854 1.00 98.38 83 TYR A O 1
ATOM 606 N N . GLU A 1 84 ? 6.468 -7.022 2.949 1.00 98.56 84 GLU A N 1
ATOM 607 C CA . GLU A 1 84 ? 6.559 -6.846 4.411 1.00 98.56 84 GLU A CA 1
ATOM 608 C C . GLU A 1 84 ? 6.168 -5.422 4.838 1.00 98.56 84 GLU A C 1
ATOM 610 O O . GLU A 1 84 ? 5.661 -5.199 5.940 1.00 98.56 84 GLU A O 1
ATOM 615 N N . HIS A 1 85 ? 6.419 -4.432 3.977 1.00 98.44 85 HIS A N 1
ATOM 616 C CA . HIS A 1 85 ? 5.947 -3.063 4.190 1.00 98.44 85 HIS A CA 1
ATOM 617 C C . HIS A 1 85 ? 4.443 -2.954 3.965 1.00 98.44 85 HIS A C 1
ATOM 619 O O . HIS A 1 85 ? 3.753 -2.338 4.775 1.00 98.44 85 HIS A O 1
ATOM 625 N N . SER A 1 86 ? 3.928 -3.587 2.908 1.00 98.44 86 SER A N 1
ATOM 626 C CA . SER A 1 86 ? 2.491 -3.651 2.650 1.00 98.44 86 SER A CA 1
ATOM 627 C C . SER A 1 86 ? 1.739 -4.292 3.820 1.00 98.44 86 SER A C 1
ATOM 629 O O . SER A 1 86 ? 0.769 -3.717 4.315 1.00 98.44 86 SER A O 1
ATOM 631 N N . GLU A 1 87 ? 2.242 -5.413 4.347 1.00 98.56 87 GLU A N 1
ATOM 632 C CA . GLU A 1 87 ? 1.698 -6.037 5.557 1.00 98.56 87 GLU A CA 1
ATOM 633 C C . GLU A 1 87 ? 1.706 -5.065 6.747 1.00 98.56 87 GLU A C 1
ATOM 635 O O . GLU A 1 87 ? 0.680 -4.890 7.403 1.00 98.56 87 GLU A O 1
ATOM 640 N N . GLY A 1 88 ? 2.819 -4.358 6.975 1.00 98.19 88 GLY A N 1
ATOM 641 C CA . GLY A 1 88 ? 2.919 -3.347 8.028 1.00 98.19 88 GLY A CA 1
ATOM 642 C C . GLY A 1 88 ? 1.907 -2.202 7.885 1.00 98.19 88 GLY A C 1
ATOM 643 O O . GLY A 1 88 ? 1.328 -1.757 8.878 1.00 98.19 88 GLY A O 1
ATOM 644 N N . PHE A 1 89 ? 1.646 -1.742 6.659 1.00 98.44 89 PHE A N 1
ATOM 645 C CA . PHE A 1 89 ? 0.587 -0.771 6.386 1.00 98.44 89 PHE A CA 1
ATOM 646 C C . PHE A 1 89 ? -0.804 -1.358 6.673 1.00 98.44 89 PHE A C 1
ATOM 648 O O . PHE A 1 89 ? -1.597 -0.722 7.365 1.00 98.44 89 PHE A O 1
ATOM 655 N N . CYS A 1 90 ? -1.099 -2.578 6.212 1.00 98.56 90 CYS A N 1
ATOM 656 C CA . CYS A 1 90 ? -2.371 -3.255 6.480 1.00 98.56 90 CYS A CA 1
ATOM 657 C C . CYS A 1 90 ? -2.619 -3.475 7.978 1.00 98.56 90 CYS A C 1
ATOM 659 O O . CYS A 1 90 ? -3.744 -3.288 8.447 1.00 98.56 90 CYS A O 1
ATOM 661 N N . ASP A 1 91 ? -1.584 -3.825 8.739 1.00 98.31 91 ASP 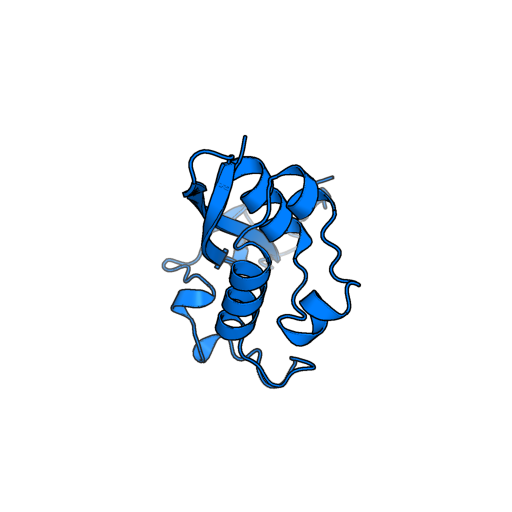A N 1
ATOM 662 C CA . ASP A 1 91 ? -1.648 -3.945 10.194 1.00 98.31 91 ASP A CA 1
ATOM 663 C C . ASP A 1 91 ? -1.972 -2.613 10.862 1.00 98.31 91 ASP A C 1
ATOM 665 O O . ASP A 1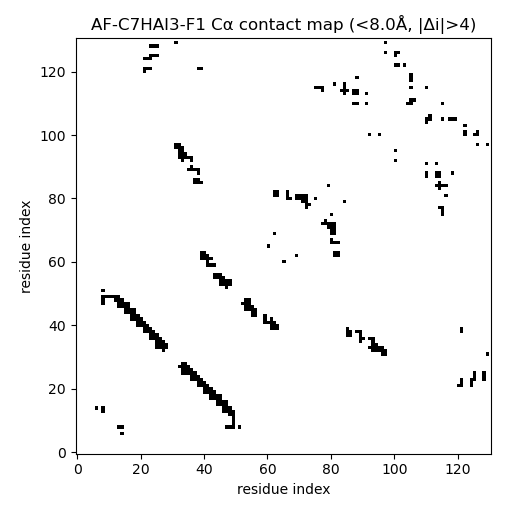 91 ? -2.813 -2.569 11.762 1.00 98.31 91 ASP A O 1
ATOM 669 N N . ALA A 1 92 ? -1.395 -1.514 10.372 1.00 97.88 92 ALA A N 1
ATOM 670 C CA . ALA A 1 92 ? -1.722 -0.181 10.857 1.00 97.88 92 ALA A CA 1
ATOM 671 C C . ALA A 1 92 ? -3.187 0.210 10.589 1.00 97.88 92 ALA A C 1
ATOM 673 O O . ALA A 1 92 ? -3.708 1.068 11.297 1.00 97.88 92 ALA A O 1
ATOM 674 N N . LEU A 1 93 ? -3.878 -0.399 9.617 1.00 98.44 93 LEU A N 1
ATOM 675 C CA . LEU A 1 93 ? -5.306 -0.149 9.382 1.00 98.44 93 LEU A CA 1
ATOM 676 C C . LEU A 1 93 ? -6.210 -0.881 10.381 1.00 98.44 93 LEU A C 1
ATOM 678 O O . LEU A 1 93 ? -7.295 -0.385 10.687 1.00 98.44 93 LEU A O 1
ATOM 682 N N . LYS A 1 94 ? -5.800 -2.052 10.886 1.00 98.25 94 LYS A N 1
ATOM 683 C CA . LYS A 1 94 ? -6.645 -2.903 11.739 1.00 98.25 94 LYS A CA 1
ATOM 684 C C . LYS A 1 94 ? -7.128 -2.145 12.981 1.00 98.25 94 LYS A C 1
ATOM 686 O O . LYS A 1 94 ? -6.375 -1.454 13.660 1.00 98.25 94 LYS A O 1
ATOM 691 N N . GLY A 1 95 ? -8.418 -2.275 13.275 1.00 98.44 95 GLY A N 1
ATOM 692 C CA . GLY A 1 95 ? -9.097 -1.603 14.381 1.00 98.44 95 GLY A CA 1
ATOM 693 C C . GLY A 1 95 ? -9.389 -0.117 14.157 1.00 98.44 95 GLY A C 1
ATOM 694 O O . GLY A 1 95 ? -10.072 0.478 14.988 1.00 98.44 95 GLY A O 1
ATOM 695 N N . LYS A 1 96 ? -8.931 0.490 13.055 1.00 98.44 96 LYS A N 1
ATOM 696 C CA . LYS A 1 96 ? -9.180 1.906 12.765 1.00 98.44 96 LYS A CA 1
ATOM 697 C C . LYS A 1 96 ? -10.454 2.102 11.955 1.00 98.44 96 LYS A C 1
ATOM 699 O O . LYS A 1 96 ? -10.815 1.305 11.090 1.00 98.44 96 LYS A O 1
ATOM 704 N N . THR A 1 97 ? -11.123 3.207 12.238 1.00 98.25 97 THR A N 1
ATOM 705 C CA . THR A 1 97 ? -12.208 3.780 11.443 1.00 98.25 97 THR A CA 1
ATOM 706 C C . THR A 1 97 ? -11.655 4.563 10.254 1.00 98.25 97 THR A C 1
ATOM 708 O O . THR A 1 97 ? -10.484 4.947 10.215 1.00 98.25 97 THR A O 1
ATOM 711 N N . ARG A 1 98 ? -12.531 4.905 9.305 1.00 98.06 98 ARG A N 1
ATOM 712 C CA . ARG A 1 98 ? -12.188 5.777 8.173 1.00 98.06 98 ARG A CA 1
ATOM 713 C C . ARG A 1 98 ? -11.564 7.111 8.604 1.00 98.06 98 ARG A C 1
A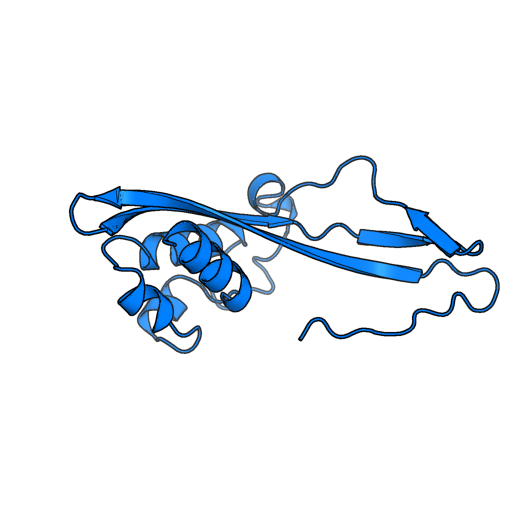TOM 715 O O . ARG A 1 98 ? -10.617 7.569 7.975 1.00 98.06 98 ARG A O 1
ATOM 722 N N . THR A 1 99 ? -12.083 7.739 9.661 1.00 98.06 99 THR A N 1
ATOM 723 C CA . THR A 1 99 ? -11.567 9.026 10.161 1.00 98.06 99 THR A CA 1
ATOM 724 C C . THR A 1 99 ? -10.147 8.889 10.698 1.00 98.06 99 THR A C 1
ATOM 726 O O . THR A 1 99 ? -9.299 9.727 10.410 1.00 98.06 99 THR A O 1
ATOM 729 N N . GLU A 1 100 ? -9.869 7.817 11.438 1.00 97.69 100 GLU A N 1
ATOM 730 C CA . GLU A 1 100 ? -8.525 7.540 11.951 1.00 97.69 100 GLU A CA 1
ATOM 731 C C . GLU A 1 100 ? -7.554 7.209 10.813 1.00 97.69 100 GLU A C 1
ATOM 733 O O . GLU A 1 100 ? -6.425 7.691 10.820 1.00 97.69 100 GLU A O 1
ATOM 738 N N . ILE A 1 101 ? -8.004 6.456 9.803 1.00 97.88 101 ILE A N 1
ATOM 739 C CA . ILE A 1 101 ? -7.206 6.147 8.608 1.00 97.88 101 ILE A CA 1
ATOM 740 C C . ILE A 1 101 ? -6.892 7.417 7.816 1.00 97.88 101 ILE A C 1
ATOM 742 O O . ILE A 1 101 ? -5.762 7.575 7.369 1.00 97.88 101 ILE A O 1
ATOM 746 N N . ALA A 1 102 ? -7.831 8.358 7.693 1.00 97.44 102 ALA A N 1
ATOM 747 C CA . ALA A 1 102 ? -7.592 9.642 7.028 1.00 97.44 102 ALA A CA 1
ATOM 748 C C . ALA A 1 102 ? -6.567 10.521 7.767 1.00 97.44 102 ALA A C 1
ATOM 750 O O . ALA A 1 102 ? -5.953 11.390 7.156 1.00 97.44 102 ALA A O 1
ATOM 751 N N . GLY A 1 103 ? -6.390 10.299 9.073 1.00 96.19 103 GLY A N 1
ATOM 752 C CA . GLY A 1 103 ? -5.384 10.970 9.893 1.00 96.19 103 GLY A CA 1
ATOM 753 C C . GLY A 1 103 ? -4.011 10.294 9.896 1.00 96.19 103 GLY A C 1
ATOM 754 O O . GLY A 1 103 ? -3.079 10.859 10.467 1.00 96.19 103 GLY A O 1
ATOM 755 N N . LEU A 1 104 ? -3.860 9.109 9.289 1.00 94.94 104 LEU A N 1
ATOM 756 C CA . LEU A 1 104 ? -2.557 8.452 9.184 1.00 94.94 104 LEU A CA 1
ATOM 757 C C . LEU A 1 104 ? -1.596 9.304 8.352 1.00 94.94 104 LEU A C 1
ATOM 759 O O . LEU A 1 104 ? -1.957 9.867 7.321 1.00 94.94 104 LEU A O 1
ATOM 763 N N . SER A 1 105 ? -0.350 9.367 8.805 1.00 92.62 105 SER A N 1
ATOM 764 C CA . SER A 1 105 ? 0.730 10.080 8.136 1.00 92.62 105 SER A CA 1
ATOM 765 C C . SER A 1 105 ? 1.912 9.143 7.986 1.00 92.62 105 SER A C 1
ATOM 767 O O . SER A 1 105 ? 2.305 8.506 8.958 1.00 92.62 105 SER A O 1
ATOM 769 N N . GLY A 1 106 ? 2.553 9.126 6.813 1.00 87.94 106 GLY A N 1
ATOM 770 C CA . GLY A 1 106 ? 3.831 8.426 6.621 1.00 87.94 106 GLY A CA 1
ATOM 771 C C . GLY A 1 106 ? 4.952 8.946 7.534 1.00 87.94 106 GLY A C 1
ATOM 772 O O . GLY A 1 106 ? 6.000 8.320 7.652 1.00 87.94 106 GLY A O 1
ATOM 773 N N . GLY A 1 107 ? 4.747 10.097 8.187 1.00 88.94 107 GLY A N 1
ATOM 774 C CA . GLY A 1 107 ? 5.619 10.648 9.221 1.00 88.94 107 GLY A CA 1
ATOM 775 C C . GLY A 1 107 ? 5.445 10.032 10.613 1.00 88.94 107 GLY A C 1
ATOM 776 O O . GLY A 1 107 ? 6.340 10.215 11.439 1.00 88.94 107 GLY A O 1
ATOM 777 N N . ASP A 1 108 ? 4.330 9.343 10.868 1.00 92.00 108 ASP A N 1
ATOM 778 C CA . ASP A 1 108 ? 3.982 8.756 12.162 1.00 92.00 108 ASP A CA 1
ATOM 779 C C . ASP A 1 108 ? 5.009 7.702 12.599 1.00 92.00 108 ASP A C 1
ATOM 781 O O . ASP A 1 108 ? 5.467 6.888 11.796 1.00 92.00 108 ASP A O 1
ATOM 785 N N . ALA A 1 109 ? 5.415 7.749 13.869 1.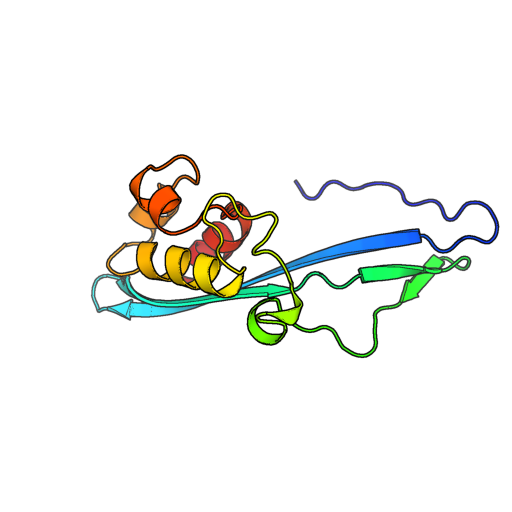00 93.50 109 ALA A N 1
ATOM 786 C CA . ALA A 1 109 ? 6.494 6.905 14.373 1.00 93.50 109 ALA A CA 1
ATOM 787 C C . ALA A 1 109 ? 6.098 5.424 14.427 1.00 93.50 109 ALA A C 1
ATOM 789 O O . ALA A 1 109 ? 6.923 4.569 14.100 1.00 93.50 109 ALA A O 1
ATOM 790 N N . ASP A 1 110 ? 4.846 5.134 14.787 1.00 91.19 110 ASP A N 1
ATOM 791 C CA . ASP A 1 110 ? 4.347 3.765 14.876 1.00 91.19 110 ASP A CA 1
ATOM 792 C C . ASP A 1 110 ? 4.218 3.173 13.471 1.00 91.19 110 ASP A C 1
ATOM 794 O O . ASP A 1 110 ? 4.681 2.060 13.222 1.00 91.19 110 ASP A O 1
ATOM 798 N N . LEU A 1 111 ? 3.696 3.946 12.511 1.00 94.69 111 LEU A N 1
ATOM 799 C CA . LEU A 1 111 ? 3.660 3.516 11.114 1.00 94.69 111 LEU A CA 1
ATOM 800 C C . LEU A 1 111 ? 5.069 3.297 10.549 1.00 94.69 111 LEU A C 1
ATOM 802 O O . LEU A 1 111 ? 5.308 2.269 9.924 1.00 94.69 111 LEU A O 1
ATOM 806 N N . LYS A 1 112 ? 6.022 4.201 10.808 1.00 95.44 112 LYS A N 1
ATOM 807 C CA . LYS A 1 112 ? 7.415 4.065 10.339 1.00 95.44 112 LYS A CA 1
ATOM 808 C C . LYS A 1 112 ? 8.148 2.861 10.912 1.00 95.44 112 LYS A C 1
ATOM 810 O O . LYS A 1 112 ? 9.082 2.374 10.279 1.00 95.44 112 LYS A O 1
ATOM 815 N N . ALA A 1 113 ? 7.763 2.393 12.095 1.00 95.38 113 ALA A N 1
ATOM 816 C CA . ALA A 1 113 ? 8.305 1.160 12.652 1.00 95.38 113 ALA A CA 1
ATOM 817 C C . ALA A 1 113 ? 7.830 -0.077 11.866 1.00 95.38 113 ALA A C 1
ATOM 819 O O . ALA A 1 113 ? 8.528 -1.091 11.818 1.00 95.38 113 ALA A O 1
ATOM 820 N N . LEU A 1 114 ? 6.660 0.011 11.230 1.00 95.75 114 LEU A N 1
ATOM 821 C CA . LEU A 1 114 ? 6.052 -1.072 10.465 1.00 95.75 114 LEU A CA 1
ATOM 822 C C . LEU A 1 114 ? 6.412 -1.007 8.978 1.00 95.75 114 LEU A C 1
ATOM 824 O O . LEU A 1 114 ? 6.704 -2.042 8.379 1.00 95.75 114 LEU A O 1
ATOM 828 N N . CYS A 1 115 ? 6.401 0.189 8.394 1.00 95.44 115 CYS A N 1
ATOM 829 C CA . CYS A 1 115 ? 6.444 0.408 6.959 1.00 95.44 115 CYS A CA 1
ATOM 830 C C . CYS A 1 115 ? 7.043 1.784 6.612 1.00 95.44 115 CYS A C 1
ATOM 832 O O . CYS A 1 115 ? 6.698 2.796 7.219 1.00 95.44 115 CYS A O 1
ATOM 834 N N . THR A 1 116 ? 7.907 1.843 5.596 1.00 94.50 116 THR A N 1
ATOM 835 C CA . THR A 1 116 ? 8.528 3.086 5.099 1.00 94.50 116 THR A CA 1
ATOM 836 C C . THR A 1 116 ? 8.261 3.360 3.620 1.00 94.50 116 THR A C 1
ATOM 838 O O . THR A 1 116 ? 8.899 4.251 3.061 1.00 94.50 116 THR A O 1
ATOM 841 N N . ILE A 1 117 ? 7.369 2.606 2.966 1.00 94.62 117 ILE A N 1
ATOM 842 C CA . ILE A 1 117 ? 6.909 2.963 1.613 1.00 94.62 117 ILE A CA 1
ATOM 843 C C . ILE A 1 117 ? 6.045 4.226 1.681 1.00 94.62 117 ILE A C 1
ATOM 845 O O . ILE A 1 117 ? 5.474 4.540 2.729 1.00 94.62 117 ILE A O 1
ATOM 849 N N . ASP A 1 118 ? 5.930 4.941 0.564 1.00 93.56 118 ASP A N 1
ATOM 850 C CA . ASP A 1 118 ? 4.925 5.994 0.451 1.00 93.56 118 ASP A CA 1
ATOM 851 C C . ASP A 1 118 ? 3.526 5.364 0.501 1.00 93.56 118 ASP A C 1
ATOM 853 O O . ASP A 1 118 ? 3.171 4.527 -0.329 1.00 93.56 118 ASP A O 1
ATOM 857 N N . ILE A 1 119 ? 2.745 5.745 1.511 1.00 95.56 119 ILE A N 1
ATOM 858 C CA . ILE A 1 119 ? 1.403 5.209 1.737 1.00 95.56 119 ILE A CA 1
ATOM 859 C C . ILE A 1 119 ? 0.304 6.026 1.063 1.00 95.56 119 ILE A C 1
ATOM 861 O O . ILE A 1 119 ? -0.854 5.661 1.202 1.00 95.56 119 ILE A O 1
ATOM 865 N N . THR A 1 120 ? 0.610 7.130 0.383 1.00 96.00 120 THR A N 1
ATOM 866 C CA . THR A 1 120 ? -0.399 8.107 -0.060 1.00 96.00 120 THR A CA 1
ATOM 867 C C . THR A 1 120 ? -1.495 7.469 -0.917 1.00 96.00 120 THR A C 1
ATOM 869 O O . THR A 1 120 ? -2.684 7.610 -0.616 1.00 96.00 120 THR A O 1
ATOM 872 N N . ASP A 1 121 ? -1.113 6.708 -1.943 1.00 96.81 121 ASP A N 1
ATOM 873 C CA . ASP A 1 121 ? -2.085 6.070 -2.835 1.00 96.81 121 ASP A CA 1
ATOM 874 C C . ASP A 1 121 ? -2.758 4.846 -2.199 1.00 96.81 121 ASP A C 1
ATOM 876 O O . ASP A 1 121 ? -3.952 4.622 -2.408 1.00 96.81 121 ASP A O 1
ATOM 880 N N . LEU A 1 122 ? -2.050 4.107 -1.338 1.00 97.94 122 LEU A N 1
ATOM 881 C CA . LEU A 1 122 ? -2.633 2.993 -0.582 1.00 97.94 122 LEU A CA 1
ATOM 882 C C . LEU A 1 122 ? -3.652 3.483 0.458 1.00 97.94 122 LEU A C 1
ATOM 884 O O . LEU A 1 122 ? -4.730 2.911 0.603 1.00 97.94 122 LEU A O 1
ATOM 888 N N . GLN A 1 123 ? -3.356 4.578 1.156 1.00 98.19 123 GLN A N 1
ATOM 889 C CA . GLN A 1 123 ? -4.263 5.235 2.093 1.00 98.19 123 GLN A CA 1
ATOM 890 C C . GLN A 1 123 ? -5.506 5.729 1.364 1.00 98.19 123 GLN A C 1
ATOM 892 O O . GLN A 1 123 ? -6.619 5.510 1.840 1.00 98.19 123 GLN A O 1
ATOM 897 N N . LYS A 1 124 ? -5.338 6.358 0.198 1.00 97.88 124 LYS A N 1
ATOM 898 C CA . LYS A 1 124 ? -6.463 6.782 -0.631 1.00 97.88 124 LYS A CA 1
ATOM 899 C C . LYS A 1 124 ? -7.343 5.595 -1.031 1.00 97.88 124 LYS A C 1
ATOM 901 O O . LYS A 1 124 ? -8.545 5.644 -0.790 1.00 97.88 124 LYS A O 1
ATOM 906 N N . ALA A 1 125 ? -6.756 4.514 -1.545 1.00 98.25 125 ALA A N 1
ATOM 907 C CA . ALA A 1 125 ? -7.496 3.304 -1.903 1.00 98.25 125 ALA A CA 1
ATOM 908 C C . ALA A 1 125 ? -8.228 2.685 -0.694 1.00 98.25 125 ALA A C 1
ATOM 910 O O . ALA A 1 125 ? -9.381 2.272 -0.811 1.00 98.25 125 ALA A O 1
ATOM 911 N N . ALA A 1 126 ? -7.607 2.682 0.491 1.00 98.38 126 ALA A N 1
ATOM 912 C CA . ALA A 1 126 ? -8.249 2.231 1.726 1.00 98.38 126 ALA A CA 1
ATOM 913 C C . ALA A 1 126 ? -9.446 3.117 2.122 1.00 98.38 126 ALA A C 1
ATOM 915 O O . ALA A 1 126 ? -10.488 2.610 2.539 1.00 98.38 126 ALA A O 1
ATOM 916 N N . LEU A 1 127 ? -9.319 4.441 1.987 1.00 98.38 127 LEU A N 1
ATOM 917 C CA . LEU A 1 127 ? -10.403 5.388 2.262 1.00 98.38 127 LEU A CA 1
ATOM 918 C C . LEU A 1 127 ? -11.560 5.247 1.275 1.00 98.38 127 LEU A C 1
ATOM 920 O O . LEU A 1 127 ? -12.713 5.371 1.695 1.00 98.38 127 LEU A O 1
ATOM 924 N N . ASP A 1 128 ? -11.251 4.976 0.007 1.00 98.00 128 ASP A N 1
ATOM 925 C CA . ASP A 1 128 ? -12.236 4.721 -1.041 1.00 98.00 128 ASP A CA 1
ATOM 926 C C . ASP A 1 128 ? -12.980 3.398 -0.777 1.00 98.00 128 ASP A C 1
ATOM 928 O O . ASP A 1 128 ? -14.204 3.350 -0.896 1.00 98.00 128 ASP A O 1
ATOM 932 N N . ALA A 1 129 ? -12.295 2.352 -0.302 1.00 97.56 129 ALA A N 1
ATOM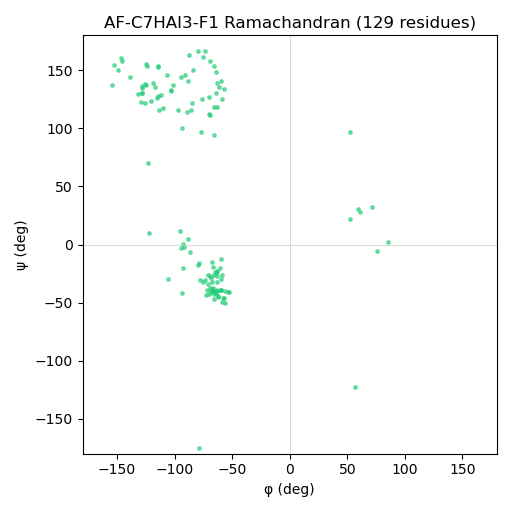 933 C CA . ALA A 1 129 ? -12.916 1.081 0.092 1.00 97.56 129 ALA A CA 1
ATOM 934 C C . ALA A 1 129 ? -13.835 1.184 1.332 1.00 97.56 129 ALA A C 1
ATOM 936 O O . ALA A 1 129 ? -14.676 0.312 1.563 1.00 97.56 129 ALA A O 1
ATOM 937 N N . LEU A 1 130 ? -13.686 2.240 2.138 1.00 95.69 130 LEU A N 1
ATOM 938 C CA . LEU A 1 130 ? -14.512 2.520 3.321 1.00 95.69 130 LEU A CA 1
ATOM 939 C C . LEU A 1 130 ? -15.696 3.462 3.043 1.00 95.69 130 LEU A C 1
ATOM 941 O O . LEU A 1 130 ? -16.457 3.737 3.982 1.00 95.69 130 LEU A O 1
ATOM 945 N N . SER A 1 131 ? -15.819 3.964 1.807 1.00 83.81 131 SER A N 1
ATOM 946 C CA . SER A 1 131 ? -16.881 4.886 1.362 1.00 83.81 131 SER A CA 1
ATOM 947 C C . SER A 1 131 ? -18.285 4.317 1.508 1.00 83.81 131 SER A C 1
ATOM 949 O O . SER A 1 131 ? -18.450 3.078 1.426 1.00 83.81 131 SER A O 1
#

Nearest PDB structures (foldseek):
  7m30-assembly1_D  TM=4.990E-01  e=4.698E-01  Human betaherpesvirus 5
  7rxu-assembly1_A  TM=4.022E-01  e=2.870E-01  Campylobacter jejuni
  7t4r-assembly1_N  TM=4.885E-01  e=8.701E-01  Human betaherpesvirus 5
  8p0w-assembly1_F  TM=3.579E-01  e=9.255E-01  Homo sapiens
  8f2u-assembly1_F  TM=3.440E-01  e=1.612E+00  Homo sapiens

pLDDT: mean 89.23, std 15.59, range [28.44, 98.75]

Sequence (131 aa):
MNGTSDITATDDKDVNAQVDVSIVALTTDADRRVTSAIADMAEPALTVVSDGGVTAPDLVKTKLELGEDYGMRGASALGKEWYEHSEGFCDALKGKTRTEIAGLSGGDADLKALCTIDITDLQKAALDALS

Mean predicted aligned error: 5.93 Å

Foldseek 3Di:
DPDDDDDQPDPFDKDWDWDKDKAKDFDADPVQATAFMFIKMWIWTWIQGNVRDIDTDPDTDIQVRCFCVVPCLVVDPQSDRPRQQRVLVRVVRGRDHLVVLVVDDLPDPSSVVRHNDPCVVVSVNVSVNSD

Secondary structure (DSSP, 8-state):
----------SS--EEEE--EEEEEEEE-TTS-EEEEEEEEE--EEEE-TTS-EE--S----HHHHGGGG--TTT-TTS--HHHHHHHHHHHHTT--HHHHHT--TT-HHHHHH--S--HHHHHHHHHHT-

Solvent-accessible surface area (backbone atoms only — not comparable to full-atom values): 7759 Å² total; per-residue (Å²): 129,86,81,86,74,91,82,76,66,68,79,96,40,70,43,83,43,85,48,80,47,60,45,43,51,72,43,60,51,97,84,53,21,26,70,46,53,51,57,46,41,30,66,49,69,25,36,36,40,70,87,72,48,79,46,70,64,97,73,76,65,35,43,61,76,38,37,76,77,63,59,38,31,88,77,32,94,81,62,40,39,59,48,55,25,34,50,29,50,30,56,70,42,46,71,33,34,63,72,56,56,72,66,62,50,82,82,37,68,72,51,47,75,42,26,81,66,87,44,67,59,50,49,49,30,45,51,60,68,67,106

Radius of gyration: 17.48 Å; Cα contacts (8 Å, |Δi|>4): 208; chains: 1; bounding box: 39×28×49 Å

Organism: Faecalibacterium duncaniae (strain DSM 17677 / JCM 31915 / A2-165) (NCBI:txid411483)